Protein AF-A0A974PX22-F1 (afdb_monomer_lite)

pLDDT: mean 72.17, std 15.17, range [44.12, 93.0]

Structure (mmCIF, N/CA/C/O backbone):
data_AF-A0A974PX22-F1
#
_entry.id   AF-A0A974PX22-F1
#
loop_
_atom_site.group_PDB
_atom_site.id
_atom_site.type_symbol
_atom_site.label_atom_id
_atom_site.label_alt_id
_atom_site.label_comp_id
_atom_site.label_asym_id
_atom_site.label_entity_id
_atom_site.label_seq_id
_atom_site.pdbx_PDB_ins_code
_atom_site.Cartn_x
_atom_site.Cartn_y
_atom_site.Cartn_z
_atom_site.occupancy
_atom_site.B_iso_or_equiv
_atom_site.auth_seq_id
_atom_site.auth_comp_id
_atom_site.auth_asym_id
_atom_site.auth_atom_id
_atom_site.pdbx_PDB_model_num
ATOM 1 N N . MET A 1 1 ? 28.746 56.944 13.654 1.00 44.12 1 MET A N 1
ATOM 2 C CA . MET A 1 1 ? 27.633 56.055 14.076 1.00 44.12 1 MET A CA 1
ATOM 3 C C . MET A 1 1 ? 26.584 55.874 12.964 1.00 44.12 1 MET A C 1
ATOM 5 O O . MET A 1 1 ? 25.412 56.129 13.198 1.00 44.12 1 MET A O 1
ATOM 9 N N . LYS A 1 2 ? 26.961 55.469 11.740 1.00 46.75 2 LYS A N 1
ATOM 10 C CA . LYS A 1 2 ? 26.005 55.321 10.619 1.00 46.75 2 LYS A CA 1
ATOM 11 C C . LYS A 1 2 ? 26.489 54.315 9.562 1.00 46.75 2 LYS A C 1
ATOM 13 O O . LYS A 1 2 ? 26.655 54.698 8.420 1.00 46.75 2 LYS A O 1
ATOM 18 N N . THR A 1 3 ? 26.754 53.056 9.907 1.00 50.75 3 THR A N 1
ATOM 19 C CA . THR A 1 3 ? 27.095 52.036 8.880 1.00 50.75 3 THR A CA 1
ATOM 20 C C . THR A 1 3 ? 26.888 50.594 9.364 1.00 50.75 3 THR A C 1
ATOM 22 O O . THR A 1 3 ? 27.626 49.697 8.981 1.00 50.75 3 THR A O 1
ATOM 25 N N . LEU A 1 4 ? 25.887 50.331 10.212 1.00 52.59 4 LEU A N 1
ATOM 26 C CA . LEU A 1 4 ? 25.644 48.970 10.729 1.00 52.59 4 LEU A CA 1
ATOM 27 C C . LEU A 1 4 ? 24.257 48.386 10.421 1.00 52.59 4 LEU A C 1
ATOM 29 O O . LEU A 1 4 ? 24.011 47.240 10.769 1.00 52.59 4 LEU A O 1
ATOM 33 N N . LEU A 1 5 ? 23.372 49.106 9.719 1.00 51.19 5 LEU A N 1
ATOM 34 C CA . LEU A 1 5 ? 22.002 48.628 9.456 1.00 51.19 5 LEU A CA 1
ATOM 35 C C . LEU A 1 5 ? 21.756 48.014 8.066 1.00 51.19 5 LEU A C 1
ATOM 37 O O . LEU A 1 5 ? 20.677 47.487 7.827 1.00 51.19 5 LEU A O 1
ATOM 41 N N . ALA A 1 6 ? 22.720 48.042 7.143 1.00 49.16 6 ALA A N 1
ATOM 42 C CA . ALA A 1 6 ? 22.449 47.701 5.738 1.00 49.16 6 ALA A CA 1
ATOM 43 C C . ALA A 1 6 ? 22.697 46.228 5.347 1.00 49.16 6 ALA A C 1
ATOM 45 O O . ALA A 1 6 ? 22.532 45.884 4.182 1.00 49.16 6 ALA A O 1
ATOM 46 N N . ARG A 1 7 ? 23.106 45.346 6.271 1.00 48.53 7 ARG A N 1
ATOM 47 C CA . ARG A 1 7 ? 23.491 43.958 5.926 1.00 48.53 7 ARG A CA 1
ATOM 48 C C . ARG A 1 7 ? 22.550 42.856 6.415 1.00 48.53 7 ARG A C 1
ATOM 50 O O . ARG A 1 7 ? 22.812 41.698 6.119 1.00 48.53 7 ARG A O 1
ATOM 57 N N . LEU A 1 8 ? 21.448 43.179 7.098 1.00 49.88 8 LEU A N 1
ATOM 58 C CA . LEU A 1 8 ? 20.541 42.154 7.641 1.00 49.88 8 LEU A CA 1
ATOM 59 C C . LEU A 1 8 ? 19.362 41.759 6.730 1.00 49.88 8 LEU A C 1
ATOM 61 O O . LEU A 1 8 ? 18.585 40.890 7.105 1.00 49.88 8 LEU A O 1
ATOM 65 N N . LEU A 1 9 ? 19.210 42.363 5.546 1.00 49.72 9 LEU A N 1
ATOM 66 C CA . LEU A 1 9 ? 18.020 42.176 4.694 1.00 49.72 9 LEU A CA 1
ATOM 67 C C . LEU A 1 9 ? 18.217 41.248 3.481 1.00 49.72 9 LEU A C 1
ATOM 69 O O . LEU A 1 9 ? 17.307 41.116 2.672 1.00 49.72 9 LEU A O 1
ATOM 73 N N . LEU A 1 10 ? 19.367 40.578 3.347 1.00 48.38 10 LEU A N 1
ATOM 74 C CA . LEU A 1 10 ? 19.696 39.766 2.162 1.00 48.38 10 LEU A CA 1
ATOM 75 C C . LEU A 1 10 ? 19.860 38.259 2.443 1.00 48.38 10 LEU A C 1
ATOM 77 O O . LEU A 1 10 ? 20.666 37.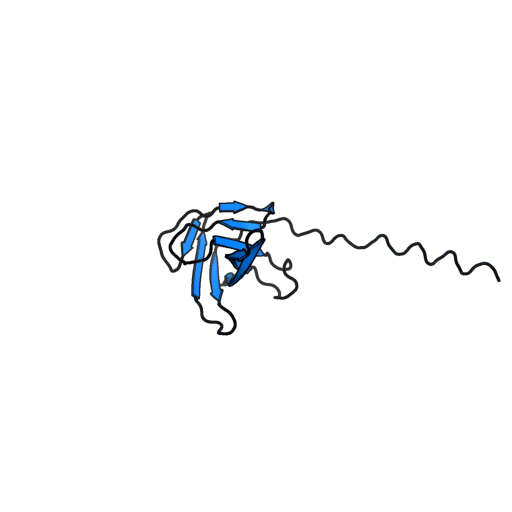594 1.803 1.00 48.38 10 LEU A O 1
ATOM 81 N N . ALA A 1 11 ? 19.116 37.707 3.405 1.00 48.34 11 ALA A N 1
ATOM 82 C CA . ALA A 1 11 ? 19.237 36.294 3.791 1.00 48.34 11 ALA A CA 1
ATOM 83 C C . ALA A 1 11 ? 17.896 35.535 3.837 1.00 48.34 11 ALA A C 1
ATOM 85 O O . ALA A 1 11 ? 17.743 34.618 4.635 1.00 48.34 11 ALA A O 1
ATOM 86 N N . ALA A 1 12 ? 16.909 35.913 3.013 1.00 52.50 12 ALA A N 1
ATOM 87 C CA . ALA A 1 12 ? 15.562 35.324 3.069 1.00 52.50 12 ALA A CA 1
ATOM 88 C C . ALA A 1 12 ? 15.100 34.571 1.803 1.00 52.50 12 ALA A C 1
ATOM 90 O O . ALA A 1 12 ? 13.967 34.106 1.773 1.00 52.50 12 ALA A O 1
ATOM 91 N N 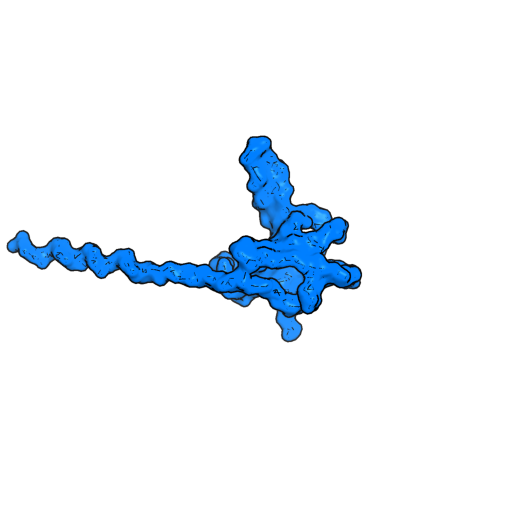. SER A 1 13 ? 15.918 34.427 0.754 1.00 50.00 13 SER A N 1
ATOM 92 C CA . SER A 1 13 ? 15.425 33.952 -0.558 1.00 50.00 13 SER A CA 1
ATOM 93 C C . SER A 1 13 ? 15.937 32.589 -1.035 1.00 50.00 13 SER A C 1
ATOM 95 O O . SER A 1 13 ? 15.699 32.228 -2.182 1.00 50.00 13 SER A O 1
ATOM 97 N N . LEU A 1 14 ? 16.593 31.798 -0.185 1.00 52.94 14 LEU A N 1
ATOM 98 C CA . LEU A 1 14 ? 17.048 30.447 -0.541 1.00 52.94 14 LEU A CA 1
ATOM 99 C C . LEU A 1 14 ? 16.514 29.415 0.455 1.00 52.94 14 LEU A C 1
ATOM 101 O O . LEU A 1 14 ? 17.261 28.617 1.010 1.00 52.94 14 LEU A O 1
ATOM 105 N N . LEU A 1 15 ? 15.203 29.438 0.693 1.00 53.59 15 LEU A N 1
ATOM 106 C CA . LEU A 1 15 ? 14.518 28.224 1.122 1.00 53.59 15 LEU A CA 1
ATOM 107 C C . LEU A 1 15 ? 14.418 27.348 -0.131 1.00 53.59 15 LEU A C 1
ATOM 109 O O . LEU A 1 15 ? 13.714 27.748 -1.062 1.00 53.59 15 LEU A O 1
ATOM 113 N N . PRO A 1 16 ? 15.131 26.209 -0.220 1.00 47.16 16 PRO A N 1
ATOM 114 C CA . PRO A 1 16 ? 14.825 25.237 -1.251 1.00 47.16 16 PRO A CA 1
ATOM 115 C C . PRO A 1 16 ? 13.356 24.882 -1.048 1.00 47.16 16 PRO A C 1
ATOM 117 O O . PRO A 1 16 ? 12.985 24.319 -0.018 1.00 47.16 16 PRO A O 1
ATOM 120 N N . ALA A 1 17 ? 12.504 25.286 -1.992 1.00 48.25 17 ALA A N 1
ATOM 121 C CA . ALA A 1 17 ? 11.181 24.710 -2.093 1.00 48.25 17 ALA A CA 1
ATOM 122 C C . ALA A 1 17 ? 11.435 23.209 -2.172 1.00 48.25 17 ALA A C 1
ATOM 124 O O . ALA A 1 17 ? 12.053 22.755 -3.136 1.00 48.25 17 ALA A O 1
ATOM 125 N N . ALA A 1 18 ? 11.094 22.481 -1.105 1.00 51.78 18 ALA A N 1
ATOM 126 C CA . ALA A 1 18 ? 11.197 21.037 -1.081 1.00 51.78 18 ALA A CA 1
ATOM 127 C C . ALA A 1 18 ? 10.460 20.569 -2.332 1.00 51.78 18 ALA A C 1
ATOM 129 O O . ALA A 1 18 ? 9.245 20.746 -2.435 1.00 51.78 18 ALA A O 1
ATOM 130 N N . ALA A 1 19 ? 11.218 20.122 -3.335 1.00 52.78 19 ALA A N 1
ATOM 131 C CA . ALA A 1 19 ? 10.651 19.637 -4.571 1.00 52.78 19 ALA A CA 1
ATOM 132 C C . ALA A 1 19 ? 9.812 18.439 -4.152 1.00 52.78 19 ALA A C 1
ATOM 134 O O . ALA A 1 19 ? 10.356 17.411 -3.748 1.00 52.78 19 ALA A O 1
ATOM 135 N N . ALA A 1 20 ? 8.493 18.629 -4.104 1.00 57.03 20 ALA A N 1
ATOM 136 C CA . ALA A 1 20 ? 7.574 17.576 -3.735 1.00 57.03 20 ALA A CA 1
ATOM 137 C C . ALA A 1 20 ? 7.870 16.422 -4.687 1.00 57.03 20 ALA A C 1
ATOM 139 O O . ALA A 1 20 ? 7.724 16.594 -5.895 1.00 57.03 20 ALA A O 1
ATOM 140 N N . ALA A 1 21 ? 8.366 15.306 -4.144 1.00 59.81 21 ALA A N 1
ATOM 141 C CA . ALA A 1 21 ? 8.769 14.159 -4.943 1.00 59.81 21 ALA A CA 1
ATOM 142 C C . ALA A 1 21 ? 7.676 13.849 -5.968 1.00 59.81 21 ALA A C 1
ATOM 144 O O . ALA A 1 21 ? 6.488 13.795 -5.598 1.00 59.81 21 ALA A O 1
ATOM 145 N N . ASP A 1 22 ? 8.083 13.698 -7.232 1.00 61.81 22 ASP A N 1
ATOM 146 C CA . ASP A 1 22 ? 7.158 13.433 -8.323 1.00 61.81 22 ASP A CA 1
ATOM 147 C C . ASP A 1 22 ? 6.268 12.251 -7.938 1.00 61.81 22 ASP A C 1
ATOM 149 O O . ASP A 1 22 ? 6.751 11.246 -7.406 1.00 61.81 22 ASP A O 1
ATOM 153 N N . PRO A 1 23 ? 4.950 12.366 -8.121 1.00 63.62 23 PRO A N 1
ATOM 154 C CA . PRO A 1 23 ? 4.065 11.298 -7.721 1.00 63.62 23 PRO A CA 1
ATOM 155 C C . PRO A 1 23 ? 4.267 10.066 -8.608 1.00 63.62 23 PRO A C 1
ATOM 157 O O . PRO A 1 23 ? 4.005 10.098 -9.809 1.00 63.62 23 PRO A O 1
ATOM 160 N N . VAL A 1 24 ? 4.688 8.965 -7.989 1.00 78.62 24 VAL A N 1
ATOM 161 C CA . VAL A 1 24 ? 4.902 7.666 -8.642 1.00 78.62 24 VAL A CA 1
ATOM 162 C C . VAL A 1 24 ? 3.829 6.684 -8.182 1.00 78.62 24 VAL A C 1
ATOM 164 O O . VAL A 1 24 ? 3.360 6.767 -7.048 1.00 78.62 24 VAL A O 1
ATOM 167 N N . ALA A 1 25 ? 3.434 5.762 -9.060 1.00 84.81 25 ALA A N 1
ATOM 168 C CA . ALA A 1 25 ? 2.580 4.639 -8.687 1.00 84.81 25 ALA A CA 1
ATOM 169 C C . ALA A 1 25 ? 3.235 3.780 -7.591 1.00 84.81 25 ALA A C 1
ATOM 171 O O . ALA A 1 25 ? 4.468 3.715 -7.527 1.00 84.81 25 ALA A O 1
ATOM 172 N N . PRO A 1 26 ? 2.437 3.100 -6.745 1.00 88.69 26 PRO A N 1
ATOM 173 C CA . PRO A 1 26 ? 2.985 2.094 -5.850 1.00 88.69 26 PRO A CA 1
ATOM 174 C C . PRO A 1 26 ? 3.734 1.029 -6.665 1.00 88.69 26 PRO A C 1
ATOM 176 O O . PRO A 1 26 ? 3.197 0.571 -7.677 1.00 88.69 26 PRO A O 1
ATOM 179 N N . PRO A 1 27 ? 4.963 0.654 -6.272 1.00 90.25 27 PRO A N 1
ATOM 180 C CA . PRO A 1 27 ? 5.692 -0.405 -6.951 1.00 90.25 27 PRO A CA 1
ATOM 181 C C . PRO A 1 27 ? 4.981 -1.751 -6.810 1.00 90.25 27 PRO A C 1
ATOM 183 O O . PRO A 1 27 ? 4.228 -1.992 -5.865 1.00 90.25 27 PRO A O 1
ATOM 186 N N . ASP A 1 28 ? 5.281 -2.650 -7.740 1.00 92.38 28 ASP A N 1
ATOM 187 C CA . ASP A 1 28 ? 4.876 -4.043 -7.618 1.00 92.38 28 ASP A CA 1
ATOM 188 C C . ASP A 1 28 ? 5.522 -4.676 -6.375 1.00 92.38 28 ASP A C 1
ATOM 190 O O . ASP A 1 28 ? 6.663 -4.378 -6.007 1.00 92.38 28 ASP A O 1
ATOM 194 N N . GLY A 1 29 ? 4.782 -5.572 -5.729 1.00 92.25 29 GLY A N 1
ATOM 195 C CA . GLY A 1 29 ? 5.252 -6.315 -4.571 1.00 92.25 29 GLY A CA 1
ATOM 196 C C . GLY A 1 29 ? 4.168 -6.610 -3.547 1.00 92.25 29 GLY A C 1
ATOM 197 O O . GLY A 1 29 ? 2.986 -6.295 -3.716 1.00 92.25 29 GLY A O 1
ATOM 198 N N . LYS A 1 30 ? 4.598 -7.251 -2.459 1.00 90.75 30 LYS A N 1
ATOM 199 C CA . LYS A 1 30 ? 3.736 -7.623 -1.339 1.00 90.75 30 LYS A CA 1
ATOM 200 C C . LYS A 1 30 ? 3.785 -6.558 -0.258 1.00 90.75 30 LYS A C 1
ATOM 202 O O . LYS A 1 30 ? 4.851 -6.140 0.180 1.00 90.75 30 LYS A O 1
ATOM 207 N N . TYR A 1 31 ? 2.616 -6.141 0.191 1.00 89.62 31 TYR A N 1
ATOM 208 C CA . TYR A 1 31 ? 2.413 -5.142 1.220 1.00 89.62 31 TYR A CA 1
ATOM 209 C C . TYR A 1 31 ? 1.720 -5.781 2.411 1.00 89.62 31 TYR A C 1
ATOM 211 O O . TYR A 1 31 ? 0.685 -6.434 2.272 1.00 89.62 31 TYR A O 1
ATOM 219 N N . ARG A 1 32 ? 2.276 -5.551 3.597 1.00 87.94 32 ARG A N 1
ATOM 220 C CA . ARG A 1 32 ? 1.727 -6.039 4.863 1.00 87.94 32 ARG A CA 1
ATOM 221 C C . ARG A 1 32 ? 1.074 -4.899 5.625 1.00 87.94 32 ARG A C 1
ATOM 223 O O . ARG A 1 32 ? 1.778 -3.947 5.969 1.00 87.94 32 ARG A O 1
ATOM 230 N N . CYS A 1 33 ? -0.223 -5.006 5.910 1.00 83.38 33 CYS A N 1
ATOM 231 C CA . CYS A 1 33 ? -0.985 -3.962 6.591 1.00 83.38 33 CYS A CA 1
ATOM 232 C C . CYS A 1 33 ? -1.136 -4.214 8.079 1.00 83.38 33 CYS A C 1
ATOM 234 O O . CYS A 1 33 ? -1.526 -5.300 8.499 1.00 83.38 33 CYS A O 1
ATOM 236 N N . TYR A 1 34 ? -0.907 -3.166 8.858 1.00 79.94 34 TYR A N 1
ATOM 237 C CA . TYR A 1 34 ? -0.959 -3.191 10.307 1.00 79.94 34 TYR A CA 1
ATOM 238 C C . TYR A 1 34 ? -1.915 -2.151 10.849 1.00 79.94 34 TYR A C 1
ATOM 240 O O . TYR A 1 34 ? -1.889 -0.998 10.410 1.00 79.94 34 TYR A O 1
ATOM 248 N N . GLN A 1 35 ? -2.695 -2.539 11.853 1.00 72.06 35 GLN A N 1
ATOM 249 C CA . GLN A 1 35 ? -3.500 -1.609 12.630 1.00 72.06 35 GLN A CA 1
ATOM 250 C C . GLN A 1 35 ? -2.781 -1.252 13.943 1.00 72.06 35 GLN A C 1
ATOM 252 O O . GLN A 1 35 ? -2.570 -2.130 14.785 1.00 72.06 35 GLN A O 1
ATOM 257 N N . PRO A 1 36 ? -2.391 0.018 14.151 1.00 63.62 36 PRO A N 1
ATOM 258 C CA . PRO A 1 36 ? -1.946 0.489 15.458 1.00 63.62 36 PRO A CA 1
ATOM 259 C C . PRO A 1 36 ? -3.101 0.472 16.477 1.00 63.62 36 PRO A C 1
ATOM 261 O O . PRO A 1 36 ? -4.257 0.639 16.077 1.00 63.62 36 PRO A O 1
ATOM 264 N N . PRO A 1 37 ? -2.822 0.341 17.786 1.00 61.50 37 PRO A N 1
ATOM 265 C CA . PRO A 1 37 ? -1.504 0.155 18.406 1.00 61.50 37 PRO A CA 1
ATOM 266 C C . PRO A 1 37 ? -1.020 -1.306 18.420 1.00 61.50 37 PRO A C 1
ATOM 268 O O . PRO A 1 37 ? 0.147 -1.560 18.696 1.00 61.50 37 PRO A O 1
ATOM 271 N N . GLU A 1 38 ? -1.890 -2.264 18.105 1.00 59.41 38 GLU A N 1
ATOM 272 C CA . GLU A 1 38 ? -1.671 -3.688 18.396 1.00 59.41 38 GLU A CA 1
ATOM 273 C C . GLU A 1 38 ? -0.761 -4.413 17.388 1.00 59.41 38 GLU A C 1
ATOM 275 O O . GLU A 1 38 ? -0.546 -5.613 17.520 1.00 59.41 38 GLU A O 1
ATOM 280 N N . GLN A 1 39 ? -0.237 -3.712 16.370 1.00 62.69 39 GLN A N 1
ATOM 281 C CA . GLN A 1 39 ? 0.590 -4.261 15.275 1.00 62.69 39 GLN A CA 1
ATOM 282 C C . GLN A 1 39 ? 0.063 -5.594 14.709 1.00 62.69 39 GLN A C 1
ATOM 284 O O . GLN A 1 39 ? 0.821 -6.421 14.201 1.00 62.69 39 GLN A O 1
ATOM 289 N N . THR A 1 40 ? -1.251 -5.807 14.768 1.00 72.00 40 THR A N 1
ATOM 290 C CA . THR A 1 40 ? -1.886 -6.996 14.209 1.00 72.00 40 THR A CA 1
ATOM 291 C C . THR A 1 40 ? -1.926 -6.838 12.697 1.00 72.00 40 THR A C 1
ATOM 293 O O . THR A 1 40 ? -2.286 -5.768 12.192 1.00 72.00 40 THR A O 1
ATOM 296 N N . VAL A 1 41 ? -1.513 -7.883 11.974 1.00 70.56 41 VAL A N 1
ATOM 297 C CA . VAL A 1 41 ? -1.652 -7.913 10.516 1.00 70.56 41 VAL A CA 1
ATOM 298 C C . VAL A 1 41 ? -3.128 -8.072 10.197 1.00 70.56 41 VAL A C 1
ATOM 300 O O . VAL A 1 41 ? -3.741 -9.058 10.594 1.00 70.56 41 VAL A O 1
ATOM 303 N N . VAL A 1 42 ? -3.687 -7.093 9.497 1.00 77.69 42 VAL A N 1
ATOM 304 C CA . VAL A 1 42 ? -5.124 -7.049 9.188 1.00 77.69 42 VAL A CA 1
ATOM 305 C C . VAL A 1 42 ? -5.437 -7.355 7.729 1.00 77.69 42 VAL A C 1
ATOM 307 O O . VAL A 1 42 ? -6.583 -7.654 7.425 1.00 77.69 42 VAL A O 1
ATOM 310 N N . ALA A 1 43 ? -4.437 -7.267 6.847 1.00 82.19 43 ALA A N 1
ATOM 311 C CA . ALA A 1 43 ? -4.546 -7.637 5.441 1.00 82.19 43 ALA A CA 1
ATOM 312 C C . ALA A 1 43 ? -3.160 -7.744 4.785 1.00 82.19 43 ALA A C 1
ATOM 314 O O . ALA A 1 43 ? -2.197 -7.085 5.207 1.00 82.19 43 ALA A O 1
ATOM 315 N N . TRP A 1 44 ? -3.094 -8.509 3.701 1.00 87.25 44 TRP A N 1
ATOM 316 C CA . TRP A 1 44 ? -2.004 -8.509 2.731 1.00 87.25 44 TRP A CA 1
ATOM 317 C C . TRP A 1 44 ? -2.492 -8.021 1.371 1.00 87.25 44 TRP A C 1
ATOM 319 O O . TRP A 1 44 ? -3.520 -8.477 0.876 1.00 87.25 44 TRP A O 1
ATOM 329 N N . PHE A 1 45 ? -1.715 -7.143 0.740 1.00 88.19 45 PHE A N 1
ATOM 330 C CA . PHE A 1 45 ? -1.943 -6.718 -0.639 1.00 88.19 45 PHE A CA 1
ATOM 331 C C . PHE A 1 45 ? -0.772 -7.165 -1.505 1.00 88.19 45 PHE A C 1
ATOM 333 O O . PHE A 1 45 ? 0.381 -6.974 -1.135 1.00 88.19 45 PHE A O 1
ATOM 340 N N . GLU A 1 46 ? -1.048 -7.731 -2.668 1.00 92.25 46 GLU A N 1
ATOM 341 C CA . GLU A 1 46 ? -0.035 -8.035 -3.676 1.00 92.25 46 GLU A CA 1
ATOM 342 C C . GLU A 1 46 ? -0.352 -7.234 -4.931 1.00 92.25 46 GLU A C 1
ATOM 344 O O . GLU A 1 46 ? -1.391 -7.450 -5.553 1.00 92.25 46 GLU A O 1
ATOM 349 N N . ILE A 1 47 ? 0.519 -6.280 -5.265 1.00 92.44 47 ILE A N 1
ATOM 350 C CA . ILE A 1 47 ? 0.404 -5.448 -6.461 1.00 92.44 47 ILE A CA 1
ATOM 351 C C . ILE A 1 47 ? 1.300 -6.044 -7.540 1.00 92.44 47 ILE A C 1
ATOM 353 O O . ILE A 1 47 ? 2.503 -6.187 -7.329 1.00 92.44 47 ILE A O 1
ATOM 357 N N . VAL A 1 48 ? 0.714 -6.408 -8.678 1.00 93.00 48 VAL A N 1
ATOM 358 C CA . VAL A 1 48 ? 1.445 -6.939 -9.834 1.00 93.00 48 VAL A CA 1
ATOM 359 C C . VAL A 1 48 ? 0.814 -6.392 -11.104 1.00 93.00 48 VAL A C 1
ATOM 361 O O . VAL A 1 48 ? -0.379 -6.603 -11.346 1.00 93.00 48 VAL A O 1
ATOM 364 N N . ALA A 1 49 ? 1.603 -5.696 -11.924 1.00 91.00 49 ALA A N 1
ATOM 365 C CA . ALA A 1 49 ? 1.209 -5.232 -13.254 1.00 91.00 49 ALA A CA 1
ATOM 366 C C . ALA A 1 49 ? -0.155 -4.500 -13.290 1.00 91.00 49 ALA A C 1
ATOM 368 O O . ALA A 1 49 ? -1.018 -4.785 -14.125 1.00 91.00 49 ALA A O 1
ATOM 369 N N . GLY A 1 50 ? -0.380 -3.563 -12.359 1.00 89.62 50 GLY A N 1
ATOM 370 C CA . GLY A 1 50 ? -1.623 -2.773 -12.289 1.00 89.62 50 GLY A CA 1
ATOM 371 C C . GLY A 1 50 ? -2.845 -3.535 -11.751 1.00 89.62 50 GLY A C 1
ATOM 372 O O . GLY A 1 50 ? -3.976 -3.047 -11.824 1.00 89.62 50 GLY A O 1
ATOM 373 N N . THR A 1 51 ? -2.634 -4.730 -11.204 1.00 92.38 51 THR A N 1
ATOM 374 C CA . THR A 1 51 ? -3.642 -5.484 -10.455 1.00 92.38 51 THR A CA 1
ATOM 375 C C . THR A 1 51 ? -3.260 -5.577 -8.988 1.00 92.38 51 THR A C 1
ATOM 377 O O . THR A 1 51 ? -2.096 -5.420 -8.631 1.00 92.38 51 THR A O 1
ATOM 380 N N . VAL A 1 52 ? -4.256 -5.814 -8.144 1.00 90.31 52 VAL A N 1
ATOM 381 C CA . VAL A 1 52 ? -4.103 -6.064 -6.719 1.00 90.31 52 VAL A CA 1
ATOM 382 C C . VAL A 1 52 ? -4.806 -7.366 -6.350 1.00 90.31 52 VAL A C 1
ATOM 384 O O . VAL A 1 52 ? -5.937 -7.602 -6.777 1.00 90.31 52 VAL A O 1
ATOM 387 N N . ARG A 1 53 ? -4.146 -8.199 -5.548 1.00 90.56 53 ARG A N 1
ATOM 388 C CA . ARG A 1 53 ? -4.767 -9.308 -4.811 1.00 90.56 53 ARG A CA 1
ATOM 389 C C . ARG A 1 53 ? -4.825 -8.942 -3.338 1.00 90.56 53 ARG A C 1
ATOM 391 O O . ARG A 1 53 ? -3.829 -8.468 -2.794 1.00 90.56 53 ARG A O 1
ATOM 398 N N . ILE A 1 54 ? -5.964 -9.186 -2.705 1.00 87.31 54 ILE A N 1
ATOM 399 C CA . ILE A 1 54 ? -6.179 -8.933 -1.279 1.00 87.31 54 ILE A CA 1
ATOM 400 C C . ILE A 1 54 ? -6.312 -10.285 -0.586 1.00 87.31 54 ILE A C 1
ATOM 402 O O . ILE A 1 54 ? -7.105 -11.113 -1.024 1.00 87.31 54 ILE A O 1
ATOM 406 N N . ASP A 1 55 ? -5.494 -10.540 0.435 1.00 86.25 55 ASP A N 1
ATOM 407 C CA . ASP A 1 55 ? -5.502 -11.780 1.229 1.00 86.25 55 ASP A CA 1
ATOM 408 C C . ASP A 1 55 ? -5.497 -13.070 0.384 1.00 86.25 55 ASP A C 1
ATOM 410 O O . ASP A 1 55 ? -6.130 -14.073 0.705 1.00 86.25 55 ASP A O 1
ATOM 414 N N . GLY A 1 56 ? -4.765 -13.044 -0.735 1.00 85.44 56 GLY A N 1
ATOM 415 C CA . GLY A 1 56 ? -4.661 -14.182 -1.649 1.00 85.44 56 GLY A CA 1
ATOM 416 C C . GLY A 1 56 ? -5.890 -14.416 -2.533 1.00 85.44 56 GLY A C 1
ATOM 417 O O . GLY A 1 56 ? -5.892 -15.400 -3.270 1.00 85.44 56 GLY A O 1
ATOM 418 N N . GLY A 1 57 ? -6.882 -13.524 -2.524 1.00 87.06 57 GLY A N 1
ATOM 419 C CA . GLY A 1 57 ? -8.045 -13.561 -3.411 1.00 87.06 57 GLY A CA 1
ATOM 420 C C . GLY A 1 57 ? -7.720 -13.348 -4.895 1.00 87.06 57 GLY A C 1
ATOM 421 O O . GLY A 1 57 ? -6.556 -13.274 -5.307 1.00 87.06 57 GLY A O 1
ATOM 422 N N . GLU A 1 58 ? -8.771 -13.256 -5.709 1.00 90.06 58 GLU A N 1
ATOM 423 C CA . GLU A 1 58 ? -8.658 -13.042 -7.156 1.00 90.06 58 GLU A CA 1
ATOM 424 C C . GLU A 1 58 ? -8.058 -11.661 -7.482 1.00 90.06 58 GLU A C 1
ATOM 426 O O . GLU A 1 58 ? -8.452 -10.662 -6.872 1.00 90.06 58 GLU A O 1
ATOM 431 N N . PRO A 1 59 ? -7.128 -11.560 -8.453 1.00 91.12 59 PRO A N 1
ATOM 432 C CA . PRO A 1 59 ? -6.536 -10.287 -8.842 1.00 91.12 59 PRO A CA 1
ATOM 433 C C . PRO A 1 59 ? -7.571 -9.377 -9.505 1.00 91.12 59 PRO A C 1
ATOM 435 O O . PRO A 1 59 ? -8.300 -9.772 -10.416 1.00 91.12 59 PRO A O 1
ATOM 438 N N . ARG A 1 60 ? -7.601 -8.113 -9.089 1.00 90.50 60 ARG A N 1
ATOM 439 C CA . ARG A 1 60 ? -8.518 -7.090 -9.607 1.00 90.50 60 ARG A CA 1
ATOM 440 C C . ARG A 1 60 ? -7.750 -5.824 -9.962 1.00 90.50 60 ARG A C 1
ATOM 442 O O . ARG A 1 60 ? -6.733 -5.516 -9.352 1.00 90.50 60 ARG A O 1
ATOM 449 N N . ARG A 1 61 ? -8.219 -5.059 -10.950 1.00 91.12 61 ARG A N 1
ATOM 450 C CA . ARG A 1 61 ? -7.595 -3.769 -11.290 1.00 91.12 61 ARG A CA 1
ATOM 451 C C . ARG A 1 61 ? -7.860 -2.739 -10.193 1.00 91.12 61 ARG A C 1
ATOM 453 O O . ARG A 1 61 ? -8.993 -2.615 -9.733 1.00 91.12 61 ARG A O 1
ATOM 460 N N . PHE A 1 62 ? -6.828 -1.986 -9.829 1.00 88.69 62 PHE A N 1
ATOM 461 C CA . PHE A 1 62 ? -6.954 -0.760 -9.040 1.00 88.69 62 PHE A CA 1
ATOM 462 C C . PHE A 1 62 ? -6.765 0.459 -9.951 1.00 88.69 62 PHE A C 1
ATOM 464 O O . PHE A 1 62 ? -6.236 0.334 -11.057 1.00 88.69 62 PHE A O 1
ATOM 471 N N . ALA A 1 63 ? -7.190 1.637 -9.498 1.00 89.81 63 ALA A N 1
ATOM 472 C CA . ALA A 1 63 ? -6.875 2.896 -10.172 1.00 89.81 63 ALA A CA 1
ATOM 473 C C . ALA A 1 63 ? -5.920 3.732 -9.316 1.00 89.81 63 ALA A C 1
ATOM 475 O O . ALA A 1 63 ? -6.031 3.737 -8.090 1.00 89.81 63 ALA A O 1
ATOM 476 N N . PHE A 1 64 ? -4.989 4.438 -9.959 1.00 89.44 64 PHE A N 1
ATOM 477 C CA . PHE A 1 64 ? -4.037 5.321 -9.290 1.00 89.44 64 PHE A CA 1
ATOM 478 C C . PHE A 1 64 ? -4.095 6.733 -9.872 1.00 89.44 64 PHE A C 1
ATOM 480 O O . PHE A 1 64 ? -3.853 6.936 -11.062 1.00 89.44 64 PHE A O 1
ATOM 487 N N . ASP A 1 65 ? -4.389 7.707 -9.015 1.00 89.00 65 ASP A N 1
ATOM 488 C CA . ASP A 1 65 ? -4.243 9.130 -9.303 1.00 89.00 65 ASP A CA 1
ATOM 489 C C . ASP A 1 65 ? -2.892 9.597 -8.762 1.00 89.00 65 ASP A C 1
ATOM 491 O O . ASP A 1 65 ? -2.721 9.782 -7.554 1.00 89.00 65 ASP A O 1
ATOM 495 N N . ALA A 1 66 ? -1.937 9.802 -9.672 1.00 85.12 66 ALA A N 1
ATOM 496 C CA . ALA A 1 66 ? -0.605 10.278 -9.332 1.00 85.12 66 ALA A CA 1
ATOM 497 C C . ALA A 1 66 ? -0.660 11.619 -8.590 1.00 85.12 66 ALA A C 1
ATOM 499 O O . ALA A 1 66 ? -0.112 11.744 -7.499 1.00 85.12 66 ALA A O 1
ATOM 500 N N . ARG A 1 67 ? -1.391 12.613 -9.103 1.00 83.06 67 ARG A N 1
ATOM 501 C CA . ARG A 1 67 ? -1.405 13.961 -8.508 1.00 83.06 67 ARG A CA 1
ATOM 502 C C . ARG A 1 67 ? -1.922 13.949 -7.075 1.00 83.06 67 ARG A C 1
ATOM 504 O O . ARG A 1 67 ? -1.367 14.637 -6.225 1.00 83.06 67 ARG A O 1
ATOM 511 N N . ALA A 1 68 ? -2.959 13.160 -6.813 1.00 81.75 68 ALA A N 1
ATOM 512 C CA . ALA A 1 68 ? -3.526 13.006 -5.477 1.00 81.75 68 ALA A CA 1
ATOM 513 C C . ALA A 1 68 ? -2.813 11.940 -4.625 1.00 81.75 68 ALA A C 1
ATOM 515 O O . ALA A 1 68 ? -3.190 11.745 -3.469 1.00 81.75 68 ALA A O 1
ATOM 516 N N . ARG A 1 69 ? -1.835 11.220 -5.197 1.00 83.88 69 ARG A N 1
ATOM 517 C CA . ARG A 1 69 ? -1.214 10.015 -4.628 1.00 83.88 69 ARG A CA 1
ATOM 518 C C . ARG A 1 69 ? -2.258 9.020 -4.108 1.00 83.88 69 ARG A C 1
ATOM 520 O O . ARG A 1 69 ? -2.053 8.376 -3.081 1.00 83.88 69 ARG A O 1
ATOM 527 N N . ARG A 1 70 ? -3.401 8.925 -4.791 1.00 86.44 70 ARG A N 1
ATOM 528 C CA . ARG A 1 70 ? -4.578 8.178 -4.336 1.00 86.44 70 ARG A CA 1
ATOM 529 C C . ARG A 1 70 ? -4.701 6.870 -5.097 1.00 86.44 70 ARG A C 1
ATOM 531 O O . ARG A 1 70 ? -4.594 6.846 -6.318 1.00 86.44 70 ARG A O 1
ATOM 538 N N . ILE A 1 71 ? -4.974 5.803 -4.365 1.00 87.06 71 ILE A N 1
ATOM 539 C CA . ILE A 1 71 ? -5.294 4.482 -4.885 1.00 87.06 71 ILE A CA 1
ATOM 540 C C . ILE A 1 71 ? -6.775 4.219 -4.625 1.00 87.06 71 ILE A C 1
ATOM 542 O O . ILE A 1 71 ? -7.226 4.250 -3.478 1.00 87.06 71 ILE A O 1
ATOM 546 N N . ASP A 1 72 ? -7.527 3.940 -5.680 1.00 85.81 72 ASP A N 1
ATOM 547 C CA . ASP A 1 72 ? -8.908 3.485 -5.584 1.00 85.81 72 ASP A CA 1
ATOM 548 C C . ASP A 1 72 ? -8.913 1.950 -5.671 1.00 85.81 72 ASP A C 1
ATOM 550 O O . ASP A 1 72 ? -8.571 1.362 -6.703 1.00 85.81 72 ASP A O 1
ATOM 554 N N . TRP A 1 73 ? -9.248 1.303 -4.551 1.00 83.62 73 TRP A N 1
ATOM 555 C CA . TRP A 1 73 ? -9.241 -0.154 -4.417 1.00 83.62 73 TRP A CA 1
ATOM 556 C C . TRP A 1 73 ? -10.530 -0.785 -4.966 1.00 83.62 73 TRP A C 1
ATOM 558 O O . TRP A 1 73 ? -11.607 -0.191 -4.852 1.00 83.62 73 TRP A O 1
ATOM 568 N N . PRO A 1 74 ? -10.462 -2.007 -5.521 1.00 78.50 74 PRO A N 1
ATOM 569 C CA . PRO A 1 74 ? -11.649 -2.754 -5.924 1.00 78.50 74 PRO A CA 1
ATOM 570 C C . PRO A 1 74 ? -12.517 -3.101 -4.698 1.00 78.50 74 PRO A C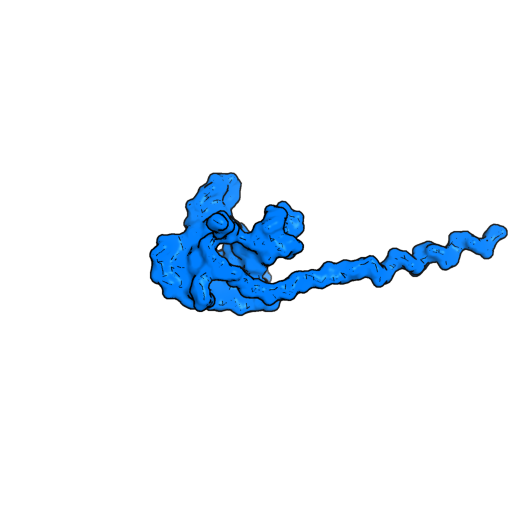 1
ATOM 572 O O . PRO A 1 74 ? -12.013 -3.535 -3.667 1.00 78.50 74 PRO A O 1
ATOM 575 N N . GLY A 1 75 ? -13.832 -2.879 -4.794 1.00 68.00 75 GLY A N 1
ATOM 576 C CA . GLY A 1 75 ? -14.743 -2.924 -3.642 1.00 68.00 75 GLY A CA 1
ATOM 577 C C . GLY A 1 75 ? -15.027 -4.309 -3.025 1.00 68.00 75 GLY A C 1
ATOM 578 O O . GLY A 1 75 ? -14.826 -5.350 -3.650 1.00 68.00 75 GLY A O 1
ATOM 579 N N . ALA A 1 76 ? -15.604 -4.253 -1.813 1.00 55.84 76 ALA A N 1
ATOM 580 C CA . ALA A 1 76 ? -16.234 -5.301 -0.984 1.00 55.84 76 ALA A CA 1
ATOM 581 C C . ALA A 1 76 ? -15.353 -6.284 -0.187 1.00 55.84 76 ALA A C 1
ATOM 583 O O . ALA A 1 76 ? -15.867 -6.855 0.771 1.00 55.84 76 ALA A O 1
ATOM 584 N N . GLU A 1 77 ? -14.064 -6.457 -0.487 1.00 60.97 77 GLU A N 1
ATOM 585 C CA . GLU A 1 77 ? -13.252 -7.474 0.219 1.00 60.97 77 GLU A CA 1
ATOM 586 C C . GLU A 1 77 ? -12.702 -7.005 1.578 1.00 60.97 77 GLU A C 1
ATOM 588 O O . GLU A 1 77 ? -12.495 -7.822 2.468 1.00 60.97 77 GLU A O 1
ATOM 593 N N . LEU A 1 78 ? -12.572 -5.690 1.795 1.00 58.22 78 LEU A N 1
ATOM 594 C CA . LEU A 1 78 ? -12.172 -5.110 3.080 1.00 58.22 78 LEU A CA 1
ATOM 595 C C . LEU A 1 78 ? -13.051 -3.895 3.438 1.00 58.22 78 LEU A C 1
ATOM 597 O O . LEU A 1 78 ? -12.777 -2.755 3.051 1.00 58.22 78 LEU A O 1
ATOM 601 N N . ALA A 1 79 ? -14.143 -4.111 4.171 1.00 55.34 79 ALA A N 1
ATOM 602 C CA . ALA A 1 79 ? -14.908 -3.005 4.760 1.00 55.34 79 ALA A CA 1
ATOM 603 C C . ALA A 1 79 ? -14.030 -2.252 5.784 1.00 55.34 79 ALA A C 1
ATOM 605 O O . ALA A 1 79 ? -13.347 -2.932 6.548 1.00 55.34 79 ALA A O 1
ATOM 606 N N . PRO A 1 80 ? -14.036 -0.905 5.923 1.00 58.81 80 PRO A N 1
ATOM 607 C CA . PRO A 1 80 ? -14.675 0.193 5.183 1.00 58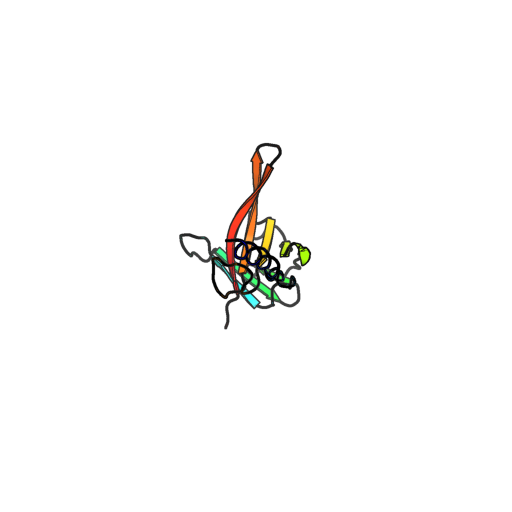.81 80 PRO A CA 1
ATOM 608 C C . PRO A 1 80 ? -13.652 1.093 4.437 1.00 58.81 80 PRO A C 1
ATOM 610 O O . PRO A 1 80 ? -13.794 2.323 4.417 1.00 58.81 80 PRO A O 1
ATOM 613 N N . TYR A 1 81 ? -12.588 0.529 3.861 1.00 66.19 81 TYR A N 1
ATOM 614 C CA . TYR A 1 81 ? -11.575 1.333 3.169 1.00 66.19 81 TYR A CA 1
ATOM 615 C C . TYR A 1 81 ? -12.144 1.842 1.844 1.00 66.19 81 TYR A C 1
ATOM 617 O O . TYR A 1 81 ? -12.568 1.061 0.998 1.00 66.19 81 TYR A O 1
ATOM 625 N N . ARG A 1 82 ? -12.193 3.163 1.664 1.00 63.66 82 ARG A N 1
ATOM 626 C CA . ARG A 1 82 ? -12.692 3.757 0.414 1.00 63.66 82 ARG A CA 1
ATOM 627 C C . ARG A 1 82 ? -11.553 4.109 -0.535 1.00 63.66 82 ARG A C 1
ATOM 629 O O . ARG A 1 82 ? -11.750 4.055 -1.740 1.00 63.66 82 ARG A O 1
ATOM 636 N N . HIS A 1 83 ? -10.381 4.442 0.013 1.00 74.00 83 HIS A N 1
ATOM 637 C CA . HIS A 1 83 ? -9.195 4.841 -0.746 1.00 74.00 83 HIS A CA 1
ATOM 638 C C . HIS A 1 83 ? -7.919 4.474 0.025 1.00 74.00 83 HIS A C 1
ATOM 640 O O . HIS A 1 83 ? -7.921 4.420 1.258 1.00 74.00 83 HIS A O 1
ATOM 646 N N . GLY A 1 84 ? -6.831 4.230 -0.699 1.00 82.19 84 GLY A N 1
ATOM 647 C CA . GLY A 1 84 ? -5.467 4.206 -0.179 1.00 82.19 84 GLY A CA 1
ATOM 648 C C . GLY A 1 84 ? -4.700 5.451 -0.616 1.00 82.19 84 GLY A C 1
ATOM 649 O O . GLY A 1 84 ? -5.041 6.064 -1.624 1.00 82.19 84 GLY A O 1
ATOM 650 N N . PHE A 1 85 ? -3.652 5.814 0.111 1.00 84.06 85 PHE A N 1
ATOM 651 C CA . PHE A 1 85 ? -2.712 6.857 -0.288 1.00 84.06 85 PHE A CA 1
ATOM 652 C C . PHE A 1 85 ? -1.303 6.296 -0.322 1.00 84.06 85 PHE A C 1
ATOM 654 O O . PHE A 1 85 ? -0.892 5.625 0.622 1.00 84.06 85 PHE A O 1
ATOM 661 N N . PHE A 1 86 ? -0.580 6.566 -1.401 1.00 86.38 86 PHE A N 1
ATOM 662 C CA . PHE A 1 86 ? 0.790 6.117 -1.577 1.00 86.38 86 PHE A CA 1
ATOM 663 C C . PHE A 1 86 ? 1.785 7.207 -1.183 1.00 86.38 86 PHE A C 1
ATOM 665 O O . PHE A 1 86 ? 1.789 8.296 -1.756 1.00 86.38 86 PHE A O 1
ATOM 672 N N . PHE A 1 87 ? 2.671 6.889 -0.247 1.00 82.44 87 PHE A N 1
ATOM 673 C CA . PHE A 1 87 ? 3.769 7.752 0.162 1.00 82.44 87 PHE A CA 1
ATOM 674 C C . PHE A 1 87 ? 5.092 7.052 -0.171 1.00 82.44 87 PHE A C 1
ATOM 676 O O . PHE A 1 87 ? 5.396 6.009 0.425 1.00 82.44 87 PHE A O 1
ATOM 683 N N . PRO A 1 88 ? 5.868 7.568 -1.145 1.00 76.19 88 PRO A N 1
ATOM 684 C CA . PRO A 1 88 ? 7.188 7.026 -1.426 1.00 76.19 88 PRO A CA 1
ATOM 685 C C . PRO A 1 88 ? 8.144 7.305 -0.262 1.00 76.19 88 PRO A C 1
ATOM 687 O O . PRO A 1 88 ? 7.894 8.159 0.592 1.00 76.19 88 PRO A O 1
ATOM 690 N N . VAL A 1 89 ? 9.266 6.586 -0.249 1.00 76.12 89 VAL A N 1
ATOM 691 C CA . VAL A 1 89 ? 10.347 6.792 0.721 1.00 76.12 89 VAL A CA 1
ATOM 692 C C . VAL A 1 89 ? 10.745 8.271 0.779 1.00 76.12 89 VAL A C 1
ATOM 694 O O . VAL A 1 89 ? 10.986 8.892 -0.254 1.00 76.12 89 VAL A O 1
ATOM 697 N N . GLY A 1 90 ? 10.807 8.827 1.992 1.00 69.62 90 GLY A N 1
ATOM 698 C CA . GLY A 1 90 ? 11.212 10.216 2.233 1.00 69.62 90 GLY A CA 1
ATOM 699 C C . GLY A 1 90 ? 10.127 11.272 1.989 1.00 69.62 90 G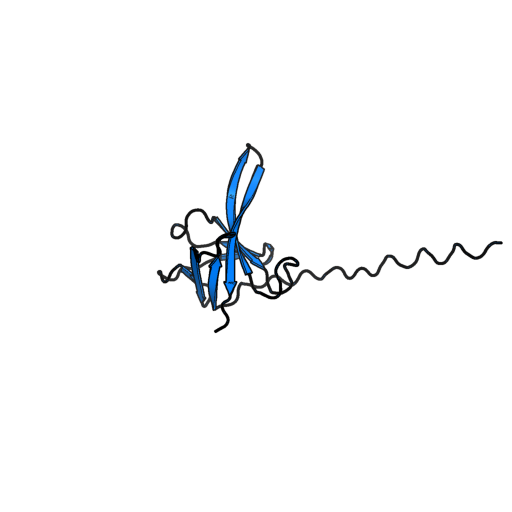LY A C 1
ATOM 700 O O . GLY A 1 90 ? 10.408 12.453 2.159 1.00 69.62 90 GLY A O 1
ATOM 701 N N . ALA A 1 91 ? 8.904 10.880 1.607 1.00 68.88 91 ALA A N 1
ATOM 702 C CA . ALA A 1 91 ? 7.775 11.802 1.441 1.00 68.88 91 ALA A CA 1
ATOM 703 C C . ALA A 1 91 ? 6.874 11.935 2.682 1.00 68.88 91 ALA A C 1
ATOM 705 O O . ALA A 1 91 ? 5.937 12.730 2.646 1.00 68.88 91 ALA A O 1
ATOM 706 N N . ASP A 1 92 ? 7.133 11.143 3.723 1.00 61.38 92 ASP A N 1
ATOM 707 C CA . ASP A 1 92 ? 6.496 11.229 5.037 1.00 61.38 92 ASP A CA 1
ATOM 708 C C . ASP A 1 92 ? 7.605 11.280 6.097 1.00 61.38 92 ASP A C 1
ATOM 710 O O . ASP A 1 92 ? 8.406 10.351 6.250 1.00 61.38 92 ASP A O 1
ATOM 714 N N . ASP A 1 93 ? 7.688 12.428 6.749 1.00 52.66 93 ASP A N 1
ATOM 715 C CA . ASP A 1 93 ? 8.721 12.860 7.678 1.00 52.66 93 ASP A CA 1
ATOM 716 C C . ASP A 1 93 ? 8.586 12.203 9.062 1.00 52.66 93 ASP A C 1
ATOM 718 O O . ASP A 1 93 ? 9.553 12.192 9.826 1.00 52.66 93 ASP A O 1
ATOM 722 N N . GLU A 1 94 ? 7.447 11.569 9.376 1.00 53.47 94 GLU A N 1
ATOM 723 C CA . GLU A 1 94 ? 7.223 10.980 10.702 1.00 53.47 94 GLU A CA 1
ATOM 724 C C . GLU A 1 94 ? 7.660 9.509 10.837 1.00 53.47 94 GLU A C 1
ATOM 726 O O . GLU A 1 94 ? 7.812 9.023 11.963 1.00 53.47 94 GLU A O 1
ATOM 731 N N . HIS A 1 95 ? 7.844 8.755 9.742 1.00 52.28 95 HIS A N 1
ATOM 732 C CA . HIS A 1 95 ? 7.852 7.278 9.835 1.00 52.28 95 HIS A CA 1
ATOM 733 C C . HIS A 1 95 ? 9.028 6.533 9.215 1.00 52.28 95 HIS A C 1
ATOM 735 O O . HIS A 1 95 ? 9.092 5.313 9.367 1.00 52.28 95 HIS A O 1
ATOM 741 N N . GLY A 1 96 ? 9.991 7.247 8.632 1.00 49.66 96 GLY A N 1
ATOM 742 C CA . GLY A 1 96 ? 11.277 6.679 8.236 1.00 49.66 96 GLY A CA 1
ATOM 743 C C . GLY A 1 96 ? 11.204 5.712 7.047 1.00 49.66 96 GLY A C 1
ATOM 744 O O . GLY A 1 96 ? 10.538 4.684 7.075 1.00 49.66 96 GLY A O 1
ATOM 745 N N . GLU A 1 97 ? 11.951 6.045 5.996 1.00 54.09 97 GLU A N 1
ATOM 746 C CA . GLU A 1 97 ? 12.584 5.155 5.003 1.00 54.09 97 GLU A CA 1
ATOM 747 C C . GLU A 1 97 ? 11.768 4.069 4.263 1.00 54.09 97 GLU A C 1
ATOM 749 O O . GLU A 1 97 ? 12.332 3.369 3.423 1.00 54.09 97 GLU A O 1
ATOM 754 N N . ARG A 1 98 ? 10.458 3.911 4.482 1.00 65.38 98 ARG A N 1
ATOM 755 C CA . ARG A 1 98 ? 9.669 2.829 3.871 1.00 65.38 98 ARG A CA 1
ATOM 756 C C . ARG A 1 98 ? 8.524 3.341 3.015 1.00 65.38 98 ARG A C 1
ATOM 758 O O . ARG A 1 98 ? 7.708 4.157 3.433 1.00 65.38 98 ARG A O 1
ATOM 765 N N . THR A 1 99 ? 8.433 2.763 1.823 1.00 74.00 99 THR A N 1
ATOM 766 C CA . THR A 1 99 ? 7.294 2.897 0.922 1.00 74.00 99 THR A CA 1
ATOM 767 C C . THR A 1 99 ? 6.013 2.452 1.626 1.00 74.00 99 THR A C 1
ATOM 769 O O . THR A 1 99 ? 5.894 1.286 2.018 1.00 74.00 99 THR A O 1
ATOM 772 N N . THR A 1 100 ? 5.060 3.373 1.775 1.00 83.31 100 THR A N 1
ATOM 773 C CA . THR A 1 100 ? 3.878 3.173 2.622 1.00 83.31 100 THR A CA 1
ATOM 774 C C . THR A 1 100 ? 2.588 3.420 1.851 1.00 83.31 100 THR A C 1
ATOM 776 O O . THR A 1 100 ? 2.442 4.416 1.145 1.00 83.31 100 THR A O 1
ATOM 779 N N . ILE A 1 101 ? 1.624 2.519 2.023 1.00 87.12 101 ILE A N 1
ATOM 780 C CA . ILE A 1 101 ? 0.232 2.720 1.628 1.00 87.12 101 ILE A CA 1
ATOM 781 C C . ILE A 1 101 ? -0.585 2.958 2.897 1.00 87.12 101 ILE A C 1
ATOM 783 O O . ILE A 1 101 ? -0.612 2.116 3.792 1.00 87.12 101 ILE A O 1
ATOM 787 N N . VAL A 1 102 ? -1.271 4.093 2.979 1.00 81.69 102 VAL A N 1
ATOM 788 C CA . VAL A 1 102 ? -2.184 4.411 4.084 1.00 81.69 102 VAL A CA 1
ATOM 789 C C . VAL A 1 102 ? -3.606 4.151 3.626 1.00 81.69 102 VAL A C 1
ATOM 791 O O . VAL A 1 102 ? -4.077 4.796 2.691 1.00 81.69 102 VAL A O 1
ATOM 794 N N . LEU A 1 103 ? -4.309 3.230 4.279 1.00 83.69 103 LEU A N 1
ATOM 795 C CA . LEU A 1 103 ? -5.735 3.045 4.031 1.00 83.69 103 LEU A CA 1
ATOM 796 C C . LEU A 1 103 ? -6.519 4.158 4.726 1.00 83.69 103 LEU A C 1
ATOM 798 O O . LEU A 1 103 ? -6.167 4.594 5.821 1.00 83.69 103 LEU A O 1
ATOM 802 N N . ALA A 1 104 ? -7.599 4.619 4.102 1.00 77.19 104 ALA A N 1
ATOM 803 C CA . ALA A 1 104 ? -8.473 5.627 4.676 1.00 77.19 104 ALA A CA 1
ATO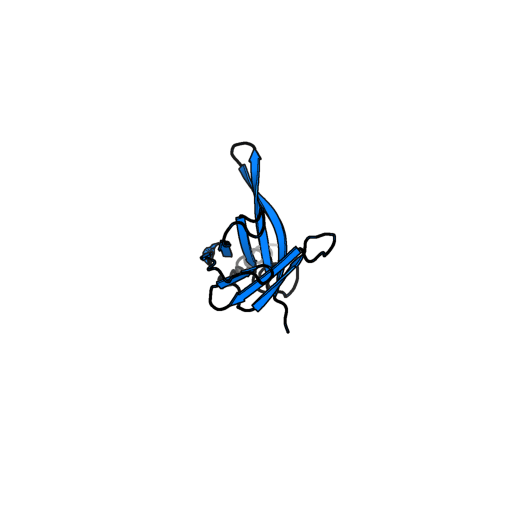M 804 C C . ALA A 1 104 ? -9.946 5.293 4.438 1.00 77.19 104 ALA A C 1
ATOM 806 O O . ALA A 1 104 ? -10.354 4.791 3.384 1.00 77.19 104 ALA A O 1
ATOM 807 N N . GLN A 1 105 ? -10.768 5.632 5.428 1.00 74.75 105 GLN A N 1
ATOM 808 C CA . GLN A 1 105 ? -12.217 5.654 5.280 1.00 74.75 105 GLN A CA 1
ATOM 809 C C . GLN A 1 105 ? -12.724 7.084 5.326 1.00 74.75 105 GLN A C 1
ATOM 811 O O . GLN A 1 105 ? -12.261 7.910 6.117 1.00 74.75 105 GLN A O 1
ATOM 816 N N . GLN A 1 106 ? -13.732 7.365 4.509 1.00 71.06 106 GLN A N 1
ATOM 817 C CA . GLN A 1 106 ? -14.487 8.596 4.646 1.00 71.06 106 GLN A CA 1
ATOM 818 C C . GLN A 1 106 ? -15.408 8.429 5.851 1.00 71.06 106 GLN A C 1
ATOM 820 O O . GLN A 1 106 ? -16.362 7.647 5.805 1.00 71.06 106 GLN A O 1
ATOM 825 N N . ARG A 1 107 ? -15.155 9.161 6.935 1.00 67.50 107 ARG A N 1
ATOM 826 C CA . ARG A 1 107 ? -16.169 9.294 7.978 1.00 67.50 107 ARG A CA 1
ATOM 827 C C . ARG A 1 107 ? -17.250 10.227 7.452 1.00 67.50 107 ARG A C 1
ATOM 829 O O . ARG A 1 107 ? -16.958 11.298 6.917 1.00 67.50 107 ARG A O 1
ATOM 836 N N . ARG A 1 108 ? -18.516 9.868 7.682 1.00 61.00 108 ARG A N 1
ATOM 837 C CA . ARG A 1 108 ? -19.563 10.888 7.775 1.00 61.00 108 ARG A CA 1
ATOM 838 C C . ARG A 1 108 ? -19.227 11.735 8.999 1.00 61.00 108 ARG A C 1
ATOM 840 O O . ARG A 1 108 ? -19.548 11.346 10.120 1.00 61.00 108 ARG A O 1
ATOM 847 N N . ALA A 1 109 ? -18.517 12.842 8.805 1.00 54.47 109 ALA A N 1
ATOM 848 C CA . ALA A 1 109 ? -18.551 13.894 9.804 1.00 54.47 109 ALA A CA 1
ATOM 849 C C . ALA A 1 109 ? -19.895 14.631 9.669 1.00 54.47 109 ALA A C 1
ATOM 851 O O . ALA A 1 109 ? -20.712 14.313 8.798 1.00 54.47 109 ALA A O 1
ATOM 852 N N . ARG A 1 110 ? -20.156 15.565 10.586 1.00 56.00 110 ARG A N 1
ATOM 853 C CA . ARG A 1 110 ? -21.369 16.399 10.605 1.00 56.00 110 ARG A CA 1
ATOM 854 C C . ARG A 1 110 ? -21.684 16.958 9.199 1.00 56.00 110 ARG A C 1
ATOM 856 O O . ARG A 1 110 ? -20.757 17.107 8.398 1.00 56.00 110 ARG A O 1
ATOM 863 N N . PRO A 1 111 ? -22.953 17.291 8.890 1.00 52.09 111 PRO A N 1
ATOM 864 C CA . PRO A 1 111 ? -23.317 17.866 7.595 1.00 52.09 111 PRO A CA 1
ATOM 865 C C . PRO A 1 111 ? -22.353 18.996 7.199 1.00 52.09 111 PRO A C 1
ATOM 867 O O . PRO A 1 111 ? -22.167 19.936 7.968 1.00 52.09 111 PRO A O 1
ATOM 870 N N . GLY A 1 112 ? -21.704 18.869 6.037 1.00 60.66 112 GLY A N 1
ATOM 871 C CA . GLY A 1 112 ? -20.754 19.861 5.514 1.00 60.66 112 GLY A CA 1
ATOM 872 C C . GLY A 1 112 ? -19.260 19.576 5.735 1.00 60.66 112 GLY A C 1
ATOM 873 O O . GLY A 1 112 ? -18.442 20.316 5.200 1.00 60.66 112 GLY A O 1
ATOM 874 N N . GLN A 1 113 ? -18.871 18.510 6.446 1.00 52.59 113 GLN A N 1
ATOM 875 C CA . GLN A 1 113 ? -17.465 18.084 6.529 1.00 52.59 113 GLN A CA 1
ATOM 876 C C . GLN A 1 113 ? -17.297 16.626 6.080 1.00 52.59 113 GLN A C 1
ATOM 878 O O . GLN A 1 113 ? -17.787 15.693 6.713 1.00 52.59 113 GLN A O 1
ATOM 883 N N . ALA A 1 114 ? -16.568 16.410 4.985 1.00 59.28 114 ALA A N 1
ATOM 884 C CA . ALA A 1 114 ? -16.015 15.099 4.665 1.00 59.28 114 ALA A CA 1
ATOM 885 C C . ALA A 1 114 ? -14.666 14.973 5.383 1.00 59.28 114 ALA A C 1
ATOM 887 O O . ALA A 1 114 ? -13.692 15.607 4.989 1.00 59.28 114 ALA A O 1
ATOM 888 N N . GLY A 1 115 ? -14.625 14.192 6.464 1.00 67.00 115 GLY A N 1
ATOM 889 C CA . GLY A 1 115 ? -13.387 13.880 7.174 1.00 67.00 115 GLY A CA 1
ATOM 890 C C . GLY A 1 115 ? -12.843 12.526 6.733 1.00 67.00 115 GLY A C 1
ATOM 891 O O . GLY A 1 115 ? -13.588 11.546 6.687 1.00 67.00 115 GLY A O 1
ATOM 892 N N . TRP A 1 116 ? -11.549 12.455 6.438 1.00 71.31 116 TRP A N 1
ATOM 893 C CA . TRP A 1 116 ? -10.851 11.187 6.239 1.00 71.31 116 TRP A CA 1
ATOM 894 C C . TRP A 1 116 ? -10.310 10.697 7.578 1.00 71.31 116 TRP A C 1
ATOM 896 O O . TRP A 1 116 ? -9.641 11.442 8.289 1.00 71.31 116 TRP A O 1
ATOM 906 N N . GLN A 1 117 ? -10.605 9.450 7.933 1.00 75.44 117 GLN A N 1
ATOM 907 C CA . GLN A 1 117 ? -9.922 8.770 9.026 1.00 75.44 117 GLN A CA 1
ATOM 908 C C . GLN A 1 117 ? -8.852 7.868 8.420 1.00 75.44 117 GLN A C 1
ATOM 910 O O . GLN A 1 117 ? -9.181 6.984 7.625 1.00 75.44 117 GLN A O 1
ATOM 915 N N . GLN A 1 118 ? -7.596 8.093 8.810 1.00 76.00 118 GLN A N 1
ATOM 916 C CA . GLN A 1 118 ? -6.507 7.164 8.525 1.00 76.00 118 GLN A CA 1
ATOM 917 C C . GLN A 1 118 ? -6.745 5.849 9.275 1.00 76.00 118 GLN A C 1
ATOM 919 O O . GLN A 1 118 ? -7.194 5.835 10.423 1.00 76.00 118 GLN A O 1
ATOM 924 N N . LEU A 1 119 ? -6.489 4.752 8.583 1.00 75.88 119 LEU A N 1
ATOM 925 C CA . LEU A 1 119 ? -6.734 3.380 9.002 1.00 75.88 119 LEU A CA 1
ATOM 926 C C . LEU A 1 119 ? -5.390 2.608 8.937 1.00 75.88 119 LEU A C 1
ATOM 928 O O . LEU A 1 119 ? -4.351 3.253 9.118 1.00 75.88 119 LEU A O 1
ATOM 932 N N . PRO A 1 120 ? -5.341 1.266 8.778 1.00 77.38 120 PRO A N 1
ATOM 933 C CA . PRO A 1 120 ? -4.085 0.534 8.734 1.00 77.38 120 PRO A CA 1
ATOM 934 C C . PRO A 1 120 ? -3.087 1.096 7.728 1.00 77.38 120 PRO A C 1
ATOM 936 O O . PRO A 1 120 ? -3.451 1.612 6.666 1.00 77.38 120 PRO A O 1
ATOM 939 N N . ARG A 1 121 ? -1.809 0.924 8.060 1.00 83.56 121 ARG A N 1
ATOM 940 C CA . ARG A 1 121 ? -0.692 1.237 7.172 1.00 83.56 121 ARG A CA 1
ATOM 941 C C . ARG A 1 121 ? -0.076 -0.031 6.644 1.00 83.56 121 ARG A C 1
ATOM 943 O O . ARG A 1 121 ? 0.145 -0.971 7.406 1.00 83.56 121 ARG A O 1
ATOM 950 N N . CYS A 1 122 ? 0.226 -0.022 5.359 1.00 85.81 122 CYS A N 1
ATOM 951 C CA . CYS A 1 122 ? 0.775 -1.148 4.643 1.00 85.81 122 CYS A CA 1
ATOM 952 C C . CYS A 1 122 ? 2.181 -0.827 4.163 1.00 85.81 122 CYS A C 1
ATOM 954 O O . CYS A 1 122 ? 2.390 0.163 3.465 1.00 85.81 122 CYS A O 1
ATOM 956 N N . TYR A 1 123 ? 3.132 -1.681 4.519 1.00 87.69 123 TYR A N 1
ATOM 957 C CA . TYR A 1 123 ? 4.534 -1.513 4.153 1.00 87.69 123 TYR A CA 1
ATOM 958 C C . TYR A 1 123 ? 4.923 -2.561 3.124 1.00 87.69 123 TYR A C 1
ATOM 960 O O . TYR A 1 123 ? 4.585 -3.736 3.296 1.00 87.69 123 TYR A O 1
ATOM 968 N N . LEU A 1 124 ? 5.650 -2.136 2.091 1.00 88.56 124 LEU A N 1
ATOM 969 C CA . LEU A 1 124 ? 6.258 -3.049 1.127 1.00 88.56 124 LEU A CA 1
ATOM 970 C C . LEU A 1 124 ? 7.227 -3.982 1.868 1.00 88.56 124 LEU A C 1
ATOM 972 O O . LEU A 1 124 ? 8.134 -3.523 2.566 1.00 88.56 124 LEU A O 1
ATOM 976 N N . THR A 1 125 ? 7.025 -5.290 1.745 1.00 83.62 125 THR A N 1
ATOM 977 C CA . THR A 1 125 ? 7.934 -6.287 2.304 1.00 83.62 125 THR A CA 1
ATOM 978 C C . THR A 1 125 ? 9.072 -6.518 1.326 1.00 83.62 125 THR A C 1
ATOM 980 O O . THR A 1 125 ? 8.851 -7.002 0.218 1.00 83.62 125 THR A O 1
ATOM 983 N N . THR A 1 126 ? 10.290 -6.184 1.736 1.00 68.88 126 THR A N 1
ATOM 984 C CA . THR A 1 126 ? 11.506 -6.599 1.039 1.00 68.88 126 THR A CA 1
ATOM 985 C C . THR A 1 126 ? 11.729 -8.082 1.331 1.00 68.88 126 THR A C 1
ATOM 987 O O . THR A 1 126 ? 11.871 -8.449 2.501 1.00 68.88 126 THR A O 1
ATOM 990 N N . HIS A 1 127 ? 11.676 -8.922 0.299 1.00 53.00 127 HIS A N 1
ATOM 991 C CA . HIS A 1 127 ? 12.158 -10.301 0.376 1.00 53.00 127 HIS A CA 1
ATOM 992 C C . HIS A 1 127 ? 13.683 -10.333 0.448 1.00 53.00 127 HIS A C 1
ATOM 994 O O . HIS A 1 127 ? 14.310 -9.460 -0.194 1.00 53.00 127 HIS A O 1
#

Foldseek 3Di:
DPDDPPPPPPDDPPPPPPPQPQQDAQDFAKKFWAFPDVRDGPWIWGDDPQWIDINNDDTDHWDADRVQQKIQDDDDPDPPFGIKHWDAAPNDPPPHGWTKIWTWGFDPDPPPDGDIDTGIMITGDDD

Radius of gyration: 20.49 Å; chains: 1; bounding box: 51×70×32 Å

Organism: NCBI:txid404405

Sequence (127 aa):
MKTLLARLLLAASLLPAAAAADPVAPPDGKYRCYQPPEQTVVAWFEIVAGTVRIDGGEPRRFAFDARARRIDWPGAELAPYRHGFFFPVGADDEHGERTTIVLAQQRRARPGQAGWQQLPRCYLTTH

Secondary structure (DSSP, 8-state):
--SSSSSSSS-SS-------PPP-PPPSEEEEEEETTTTEEEEEEEEETTEEEETT---EE-EEETTTTEEEPPSSSSTT--EEEEE-TTS-TTT-S--EEEEEEEEE-STT-EEEEEEEEEEEPP-